Protein AF-X1MG44-F1 (afdb_monomer_lite)

Sequence (73 aa):
MPQGHGRAVTTCTELAEINFGTIEGLTFDEISKLHPEQAKQLTDRSLTLKFPCGESIRELNERVSKFLLRLEN

Radius of gyration: 16.19 Å; chains: 1; bounding box: 33×30×43 Å

Secondary structure (DSSP, 8-state):
-----SPPPPP-GGGSPP--GGGTT--HHHHHHH-HHHHHHHHTT-TT-B-TTS-BHHHHHHHHHHHHHHH--

pLDDT: mean 90.47, std 9.95, range [49.44, 97.69]

Foldseek 3Di:
DDPDPPDDDDDDPLPDDWFLAPCPPPDLVRCCVVPVVLSVCVVVVPQQDQHVRTGGVVRNVVSNVVVVVVVVD

Organism: NCBI:txid412755

InterPro domains:
  IPR013078 Histidine phosphatase superfamily, clade-1 [PF00300] (4-72)
  IPR029033 Histidine phosphatase superfamily [G3DSA:3.40.50.1240] (3-73)
  IPR029033 Histidine phosphatase superfamily [SSF53254] (7-72)

Structure (mmCIF, N/CA/C/O backbone):
data_AF-X1MG44-F1
#
_entry.id   AF-X1MG44-F1
#
loop_
_atom_site.group_PDB
_atom_site.id
_atom_site.type_symbol
_atom_site.label_atom_id
_atom_site.label_alt_id
_atom_site.label_comp_id
_atom_site.label_asym_id
_atom_site.label_entity_id
_atom_site.label_seq_id
_atom_site.pdbx_PDB_ins_code
_atom_site.Cartn_x
_atom_site.Cartn_y
_atom_site.Cartn_z
_atom_site.occupancy
_atom_site.B_iso_or_equiv
_atom_site.auth_seq_id
_atom_site.auth_comp_id
_atom_site.auth_asym_id
_atom_site.auth_atom_id
_atom_site.pdbx_PDB_model_num
ATOM 1 N N . MET A 1 1 ? -1.745 -17.093 -19.532 1.00 49.44 1 MET A N 1
ATOM 2 C CA . MET A 1 1 ? -0.657 -16.249 -20.074 1.00 49.44 1 MET A CA 1
ATOM 3 C C . MET A 1 1 ? -1.254 -14.902 -20.457 1.00 49.44 1 MET A C 1
ATOM 5 O O . MET A 1 1 ? -2.259 -14.933 -21.162 1.00 49.44 1 MET A O 1
ATOM 9 N N . PRO A 1 2 ? -0.746 -13.754 -19.979 1.00 51.00 2 PRO A N 1
ATOM 10 C CA . PRO A 1 2 ? -1.332 -12.458 -20.317 1.00 51.00 2 PRO A CA 1
ATOM 11 C C . PRO A 1 2 ? -1.158 -12.200 -21.817 1.00 51.00 2 PRO A C 1
ATOM 13 O O . PRO A 1 2 ? -0.038 -12.202 -22.321 1.00 51.00 2 PRO A O 1
ATOM 16 N N . GLN A 1 3 ? -2.263 -12.015 -22.537 1.00 65.75 3 GLN A N 1
ATOM 17 C CA . GLN A 1 3 ? -2.260 -11.654 -23.955 1.00 65.75 3 GLN A CA 1
ATOM 18 C C . GLN A 1 3 ? -2.211 -10.121 -24.046 1.00 65.75 3 GLN A C 1
ATOM 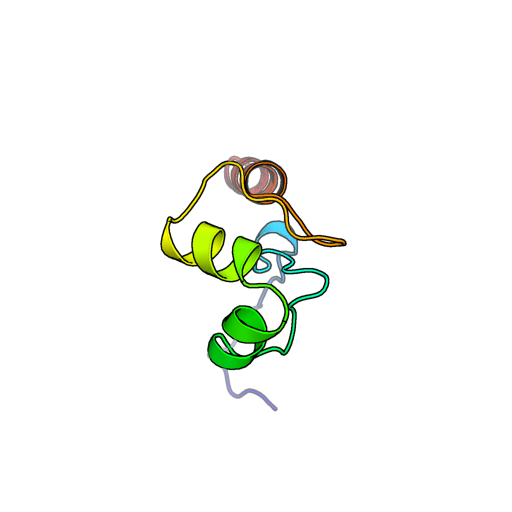20 O O . GLN A 1 3 ? -3.242 -9.461 -24.097 1.00 65.75 3 GLN A O 1
ATOM 25 N N . GLY A 1 4 ? -1.009 -9.550 -23.943 1.00 69.12 4 GLY A N 1
ATOM 26 C CA . GLY A 1 4 ? -0.765 -8.102 -23.999 1.00 69.12 4 GLY A CA 1
ATOM 27 C C . GLY A 1 4 ? -0.161 -7.658 -25.335 1.00 69.12 4 GLY A C 1
ATOM 28 O O . GLY A 1 4 ? 0.342 -8.487 -26.086 1.00 69.12 4 GLY A O 1
ATOM 29 N N . HIS A 1 5 ? -0.172 -6.347 -25.613 1.00 81.94 5 HIS A N 1
ATOM 30 C CA . HIS A 1 5 ? 0.291 -5.683 -26.852 1.00 81.94 5 HIS A CA 1
ATOM 31 C C . HIS A 1 5 ? 1.793 -5.855 -27.216 1.00 81.94 5 HIS A C 1
ATOM 33 O O . HIS A 1 5 ? 2.369 -4.991 -27.872 1.00 81.94 5 HIS A O 1
ATOM 39 N N . GLY A 1 6 ? 2.462 -6.925 -26.775 1.00 83.88 6 GLY A N 1
ATOM 40 C CA . GLY A 1 6 ? 3.847 -7.252 -27.133 1.00 83.88 6 GLY A CA 1
ATOM 41 C C . GLY A 1 6 ? 4.907 -6.290 -26.588 1.00 83.88 6 GLY A C 1
ATOM 42 O O . GLY A 1 6 ? 6.048 -6.330 -27.036 1.00 83.88 6 GLY A O 1
ATOM 43 N N . ARG A 1 7 ? 4.552 -5.412 -25.642 1.00 87.94 7 ARG A N 1
ATOM 44 C CA . ARG A 1 7 ? 5.493 -4.467 -25.029 1.00 87.94 7 ARG A CA 1
ATOM 45 C C . ARG A 1 7 ? 6.138 -5.066 -23.789 1.00 87.94 7 ARG A C 1
ATOM 47 O O . ARG A 1 7 ? 5.463 -5.702 -22.981 1.00 87.94 7 ARG A O 1
ATOM 54 N N . ALA A 1 8 ? 7.434 -4.810 -23.634 1.00 90.06 8 ALA A N 1
ATOM 55 C CA . ALA A 1 8 ? 8.141 -5.113 -22.401 1.00 90.06 8 ALA A CA 1
ATOM 56 C C . ALA A 1 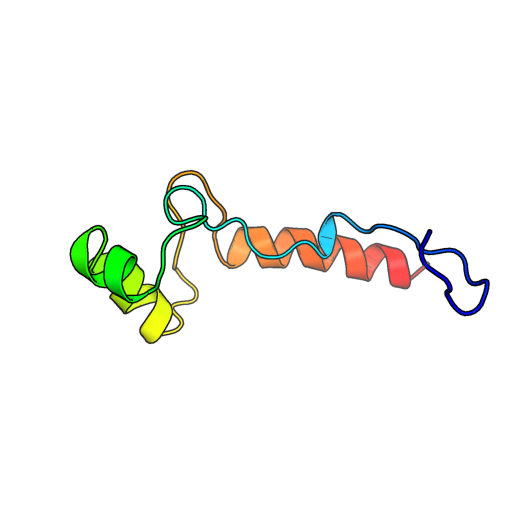8 ? 7.530 -4.307 -21.245 1.00 90.06 8 ALA A C 1
ATOM 58 O O . ALA A 1 8 ? 7.280 -3.108 -21.376 1.00 90.06 8 ALA A O 1
ATOM 59 N N . VAL A 1 9 ? 7.281 -4.983 -20.126 1.00 90.75 9 VAL A N 1
ATOM 60 C CA . VAL A 1 9 ? 6.824 -4.362 -18.883 1.00 90.75 9 VAL A CA 1
ATOM 61 C C . VAL A 1 9 ? 8.020 -4.270 -17.952 1.00 90.75 9 VAL A C 1
ATOM 63 O O . VAL A 1 9 ? 8.651 -5.281 -17.651 1.00 90.75 9 VAL A O 1
ATOM 66 N N . THR A 1 10 ? 8.314 -3.060 -17.492 1.00 92.06 10 THR A N 1
ATOM 67 C CA . THR A 1 10 ? 9.368 -2.820 -16.508 1.00 92.06 10 THR A CA 1
ATOM 68 C C . THR A 1 10 ? 8.729 -2.605 -15.147 1.00 92.06 10 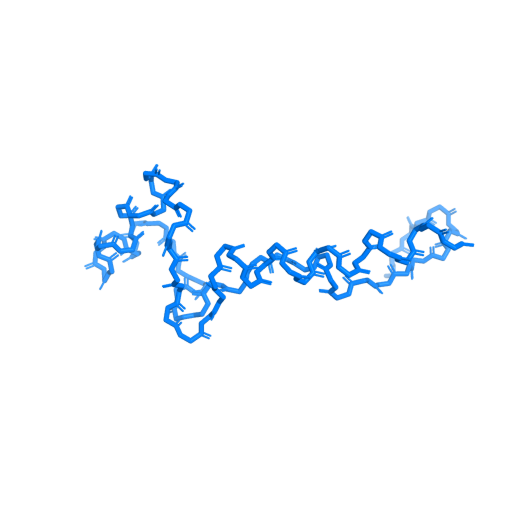THR A C 1
ATOM 70 O O . THR A 1 10 ? 7.990 -1.642 -14.956 1.00 92.06 10 THR A O 1
ATOM 73 N N . THR A 1 11 ? 9.017 -3.492 -14.199 1.00 93.94 11 THR A N 1
ATOM 74 C CA . THR A 1 11 ? 8.582 -3.329 -12.808 1.00 93.94 11 THR A CA 1
ATOM 75 C C . THR A 1 11 ? 9.402 -2.227 -12.137 1.00 93.94 11 THR A C 1
ATOM 77 O O . THR A 1 11 ? 10.630 -2.228 -12.219 1.00 93.94 11 THR A O 1
ATOM 80 N N . CYS A 1 12 ? 8.729 -1.300 -11.458 1.00 95.81 12 CYS A N 1
ATOM 81 C CA . CYS A 1 12 ? 9.353 -0.213 -10.703 1.00 95.81 12 CYS A CA 1
ATOM 82 C C . CYS A 1 12 ? 8.876 -0.302 -9.253 1.00 95.81 12 CYS A C 1
ATOM 84 O O . CYS A 1 12 ? 7.708 -0.041 -8.970 1.00 95.81 12 CYS A O 1
ATOM 86 N N . THR A 1 13 ? 9.756 -0.709 -8.340 1.00 94.81 13 THR A N 1
ATOM 87 C CA . THR A 1 13 ? 9.419 -0.871 -6.915 1.00 94.81 13 THR A CA 1
ATOM 88 C C . THR A 1 13 ? 9.131 0.469 -6.244 1.00 94.81 13 THR A C 1
ATOM 90 O O . THR A 1 13 ? 8.370 0.539 -5.285 1.00 94.81 13 THR A O 1
ATOM 93 N N . GLU A 1 14 ? 9.680 1.552 -6.784 1.00 96.25 14 GLU A N 1
ATOM 94 C CA . GLU A 1 14 ? 9.433 2.922 -6.356 1.00 96.25 14 GLU A CA 1
ATOM 95 C C . GLU A 1 14 ? 7.970 3.333 -6.550 1.00 96.25 14 GLU A C 1
ATOM 97 O O . GLU A 1 14 ? 7.479 4.172 -5.802 1.00 96.25 14 GLU A O 1
ATOM 102 N N . LEU A 1 15 ? 7.283 2.708 -7.514 1.00 96.31 15 LEU A N 1
ATOM 103 C CA . LEU A 1 15 ? 5.876 2.941 -7.846 1.00 96.31 15 LEU A CA 1
ATOM 104 C C . LEU A 1 15 ? 4.912 1.984 -7.133 1.00 96.31 15 LEU A C 1
ATOM 106 O O . LEU A 1 15 ? 3.720 1.993 -7.434 1.00 96.31 15 LEU A O 1
ATOM 110 N N . ALA A 1 16 ? 5.401 1.141 -6.219 1.00 96.56 16 ALA A N 1
ATOM 111 C CA . ALA A 1 16 ? 4.520 0.346 -5.374 1.00 96.56 16 ALA A CA 1
ATOM 112 C C . ALA A 1 16 ? 3.615 1.263 -4.532 1.00 96.56 16 ALA A C 1
ATOM 114 O O . ALA A 1 16 ? 4.039 2.355 -4.137 1.00 96.56 16 ALA A O 1
ATOM 115 N N . GLU A 1 17 ? 2.400 0.796 -4.234 1.00 96.44 17 GLU A N 1
ATOM 116 C CA . GLU A 1 17 ? 1.499 1.470 -3.292 1.00 96.44 17 GLU A CA 1
ATOM 117 C C . GLU A 1 17 ? 2.190 1.676 -1.931 1.00 96.44 17 GLU A C 1
ATOM 119 O O . GLU A 1 17 ? 3.202 1.032 -1.624 1.00 96.44 17 GLU A O 1
ATOM 124 N N . ILE A 1 18 ? 1.691 2.618 -1.133 1.00 95.62 18 ILE A N 1
ATOM 125 C CA . ILE A 1 18 ? 2.161 2.801 0.239 1.00 95.62 18 ILE A CA 1
ATOM 126 C C . ILE A 1 18 ? 2.024 1.502 1.035 1.00 95.62 18 I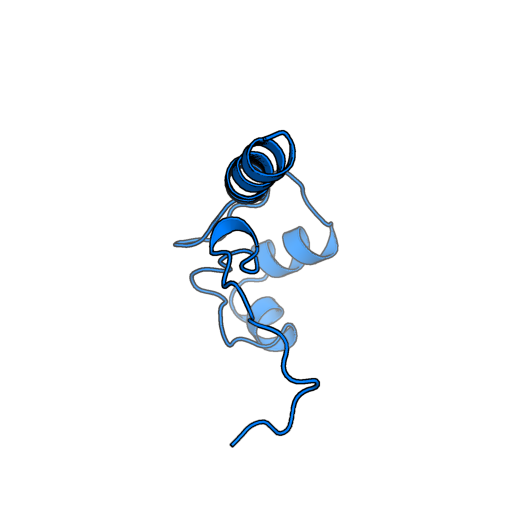LE A C 1
ATOM 128 O O . ILE A 1 18 ? 1.012 0.811 0.961 1.00 95.62 18 ILE A O 1
ATOM 132 N N . ASN A 1 19 ? 3.045 1.180 1.823 1.00 96.88 19 ASN A N 1
ATOM 133 C CA . ASN A 1 19 ? 2.979 0.064 2.754 1.00 96.88 19 ASN A CA 1
ATOM 134 C C . ASN A 1 19 ? 2.102 0.446 3.955 1.00 96.88 19 ASN A C 1
ATOM 136 O O . ASN A 1 19 ? 2.524 1.233 4.811 1.00 96.88 19 ASN A O 1
ATOM 140 N N . PHE A 1 20 ? 0.905 -0.137 4.043 1.00 95.19 20 PHE A N 1
ATOM 141 C CA . PHE A 1 20 ? -0.028 0.113 5.142 1.00 95.19 20 PHE A CA 1
ATOM 142 C C . PHE A 1 20 ? 0.347 -0.633 6.436 1.00 95.19 20 PHE A C 1
ATOM 144 O O . PHE A 1 20 ? -0.282 -0.439 7.476 1.00 95.19 20 PHE A O 1
ATOM 151 N N . GLY A 1 21 ? 1.387 -1.467 6.420 1.00 94.94 21 GLY A N 1
ATOM 152 C CA . GLY A 1 21 ? 1.899 -2.150 7.601 1.00 94.94 21 GLY A CA 1
ATOM 153 C C . GLY A 1 21 ? 0.854 -3.062 8.241 1.00 94.94 21 GLY A C 1
ATOM 154 O O . GLY A 1 21 ? 0.315 -3.959 7.599 1.00 94.94 21 GLY A O 1
ATOM 155 N N . THR A 1 22 ? 0.554 -2.852 9.523 1.00 94.81 22 THR A N 1
ATOM 156 C CA . THR A 1 22 ? -0.339 -3.750 10.279 1.00 94.81 22 THR A CA 1
ATOM 157 C C . THR A 1 22 ? -1.801 -3.725 9.837 1.00 94.81 22 THR A C 1
ATOM 159 O O . THR A 1 22 ? -2.552 -4.594 10.267 1.00 94.81 22 THR A O 1
ATOM 162 N N . ILE A 1 23 ? -2.224 -2.739 9.036 1.00 94.56 23 ILE A N 1
ATOM 163 C CA . ILE A 1 23 ? -3.613 -2.652 8.556 1.00 94.56 23 ILE A CA 1
ATOM 164 C C . ILE A 1 23 ? -3.802 -3.221 7.142 1.00 94.56 23 ILE A C 1
ATOM 166 O O . ILE A 1 23 ? -4.911 -3.176 6.613 1.00 94.56 23 ILE A O 1
ATOM 170 N N . GLU A 1 24 ? -2.743 -3.761 6.531 1.00 95.88 24 GLU A N 1
ATOM 171 C CA . GLU A 1 24 ? -2.826 -4.480 5.257 1.00 95.88 24 GLU A CA 1
ATOM 172 C C . GLU A 1 24 ? -3.838 -5.631 5.331 1.00 95.88 24 GLU A C 1
ATOM 174 O O . GLU A 1 24 ? -3.899 -6.380 6.308 1.00 95.88 24 GLU A O 1
ATOM 179 N N . GLY A 1 25 ? -4.635 -5.784 4.273 1.00 96.31 25 GLY A N 1
ATOM 180 C CA . GLY A 1 25 ? -5.654 -6.831 4.182 1.00 96.31 25 GLY A CA 1
ATOM 181 C C . GLY A 1 25 ? -6.913 -6.605 5.029 1.00 96.31 25 GLY A C 1
ATOM 182 O O . GLY A 1 25 ? -7.827 -7.422 4.940 1.00 96.31 25 GLY A O 1
ATOM 183 N N . LEU A 1 26 ? -6.998 -5.517 5.803 1.00 96.69 26 LEU A N 1
ATOM 184 C CA . LEU A 1 26 ? -8.209 -5.137 6.531 1.00 96.69 26 LEU A CA 1
ATOM 185 C C . LEU A 1 26 ? -9.116 -4.241 5.683 1.00 96.69 26 LEU A C 1
ATOM 187 O O . LEU A 1 26 ? -8.667 -3.373 4.933 1.00 96.69 26 LEU A O 1
ATOM 191 N N . THR A 1 27 ? -10.423 -4.402 5.857 1.00 97.06 27 THR A N 1
ATOM 192 C CA . THR A 1 27 ? -11.415 -3.453 5.348 1.00 97.06 27 THR A CA 1
ATOM 193 C C . THR A 1 27 ? -11.443 -2.184 6.196 1.00 97.06 27 THR A C 1
ATOM 195 O O . THR A 1 27 ? -11.069 -2.180 7.369 1.00 97.06 27 THR A O 1
ATOM 198 N N . PHE A 1 28 ? -11.963 -1.090 5.637 1.00 94.31 28 PHE A N 1
ATOM 199 C CA . PHE A 1 28 ? -12.105 0.161 6.386 1.00 94.31 28 PHE A CA 1
ATOM 200 C C . PHE A 1 28 ? -12.978 0.015 7.648 1.00 94.31 28 PHE A C 1
ATOM 202 O O . PHE A 1 28 ? -12.680 0.629 8.673 1.00 94.31 28 PHE A O 1
ATOM 209 N N . ASP A 1 29 ? -14.010 -0.834 7.615 1.00 97.19 29 ASP A N 1
ATOM 210 C CA . ASP A 1 29 ? -14.862 -1.114 8.779 1.00 97.19 29 ASP A CA 1
ATOM 211 C C . ASP A 1 29 ? -14.103 -1.854 9.890 1.00 97.19 29 ASP A C 1
ATOM 213 O O . ASP A 1 29 ? -14.299 -1.576 11.075 1.00 97.19 29 ASP A O 1
ATOM 217 N N . GLU A 1 30 ? -13.225 -2.791 9.527 1.00 97.69 30 GLU A N 1
ATOM 218 C CA . GLU A 1 30 ? -12.360 -3.497 10.477 1.00 97.69 30 GLU A CA 1
ATOM 219 C C . GLU A 1 30 ? -11.309 -2.556 11.060 1.00 97.69 30 GLU A C 1
ATOM 221 O O . GLU A 1 30 ? -11.134 -2.522 12.277 1.00 97.69 30 GLU A O 1
ATOM 226 N N . ILE A 1 31 ? -10.682 -1.720 10.227 1.00 96.00 31 ILE A N 1
ATOM 227 C CA . ILE A 1 31 ? -9.743 -0.682 10.673 1.00 96.00 31 ILE A CA 1
ATOM 228 C C . ILE A 1 31 ? -10.451 0.284 11.626 1.00 96.00 31 ILE A C 1
ATOM 230 O O . ILE A 1 31 ? -9.921 0.590 12.685 1.00 96.00 31 ILE A O 1
ATOM 234 N N . SER A 1 32 ? -11.677 0.709 11.324 1.00 95.50 32 SER A N 1
ATOM 235 C CA . SER A 1 32 ? -12.443 1.618 12.188 1.00 95.50 32 SER A CA 1
ATOM 236 C C . SER A 1 32 ? -12.745 1.027 13.569 1.00 95.50 32 SER A C 1
ATOM 238 O O . SER A 1 32 ? -12.868 1.773 14.539 1.00 95.50 32 SER A O 1
ATOM 240 N N . LYS A 1 33 ? -12.844 -0.304 13.681 1.00 96.56 33 LYS A N 1
ATOM 241 C CA . LYS A 1 33 ? -13.087 -1.010 14.949 1.00 96.56 33 LYS A CA 1
ATOM 242 C C . LYS A 1 33 ? -11.796 -1.330 15.706 1.00 96.56 33 LYS A C 1
ATOM 244 O O . LYS A 1 33 ? -11.765 -1.192 16.925 1.00 96.56 33 LYS A O 1
ATOM 249 N N . LEU A 1 34 ? -10.756 -1.778 15.002 1.00 94.69 34 LEU A N 1
ATOM 250 C CA . LEU A 1 34 ? -9.494 -2.258 15.585 1.00 94.69 34 LEU A CA 1
ATOM 251 C C . LEU A 1 34 ? -8.468 -1.132 15.792 1.00 94.69 34 LEU A C 1
ATOM 253 O O . LEU A 1 34 ? -7.665 -1.177 16.720 1.00 94.69 34 LEU A O 1
ATOM 257 N N . HIS A 1 35 ? -8.511 -0.118 14.929 1.00 92.38 35 HIS A N 1
ATOM 258 C CA . HIS A 1 35 ? -7.529 0.957 14.781 1.00 92.38 35 HIS A CA 1
ATOM 259 C C . HIS A 1 35 ? -8.229 2.312 14.514 1.00 92.38 35 HIS A C 1
ATOM 261 O O . HIS A 1 35 ? -8.005 2.945 13.476 1.00 92.38 35 HIS A O 1
ATOM 267 N N . PRO A 1 36 ? -9.109 2.785 15.422 1.00 91.81 36 PRO A N 1
ATOM 268 C CA . PRO A 1 36 ? -9.963 3.953 15.175 1.00 91.81 36 PRO A CA 1
ATOM 269 C C . PRO A 1 36 ? -9.178 5.251 14.937 1.00 91.81 36 PRO A C 1
ATOM 271 O O . PRO A 1 36 ? -9.615 6.115 14.177 1.00 91.81 36 PRO A O 1
ATOM 274 N N . GLU A 1 37 ? -8.002 5.395 15.552 1.00 89.81 37 GLU A N 1
ATOM 275 C CA . GLU A 1 37 ? -7.130 6.548 15.321 1.00 89.81 37 GLU A CA 1
ATOM 276 C C . GLU A 1 37 ? -6.581 6.553 13.888 1.00 89.81 37 GLU A C 1
ATOM 278 O O . GLU A 1 37 ? -6.623 7.580 13.210 1.00 89.81 37 GLU A O 1
ATOM 283 N N . GLN A 1 38 ? -6.133 5.399 13.393 1.00 89.12 38 GLN A N 1
ATOM 284 C CA . GLN A 1 38 ? -5.650 5.240 12.024 1.00 89.12 38 GLN A CA 1
ATOM 285 C C . GLN A 1 38 ? -6.780 5.452 11.010 1.00 89.12 38 GLN A C 1
ATOM 287 O O . GLN A 1 38 ? -6.572 6.142 10.015 1.00 89.12 38 GLN A O 1
ATOM 292 N N . ALA A 1 39 ? -7.989 4.943 11.276 1.00 92.81 39 ALA A N 1
ATOM 293 C CA . ALA A 1 39 ? -9.164 5.199 10.435 1.00 92.81 39 ALA A CA 1
ATOM 294 C C . ALA A 1 39 ? -9.469 6.702 10.321 1.00 92.81 39 ALA A C 1
ATOM 296 O O . ALA A 1 39 ? -9.742 7.212 9.228 1.00 92.81 39 ALA A O 1
ATOM 297 N N . LYS A 1 40 ? -9.362 7.434 11.437 1.00 92.06 40 LYS A N 1
ATOM 298 C CA . LYS A 1 40 ? -9.523 8.889 11.450 1.00 92.06 40 LYS A CA 1
ATOM 299 C C . LYS A 1 40 ? -8.431 9.581 10.636 1.00 92.06 40 LYS A C 1
ATOM 301 O O . LYS A 1 40 ? -8.748 10.391 9.777 1.00 92.06 40 LYS A O 1
ATOM 306 N N . GLN A 1 41 ? -7.164 9.234 10.849 1.00 88.62 41 GLN A N 1
ATOM 307 C CA . GLN A 1 41 ? -6.044 9.840 10.121 1.00 88.62 41 GLN A CA 1
ATOM 308 C C . GLN A 1 41 ? -6.106 9.570 8.606 1.00 88.62 41 GLN A C 1
ATOM 310 O O . GLN A 1 41 ? -5.783 10.460 7.817 1.00 88.62 41 GLN A O 1
ATOM 315 N N . LEU A 1 42 ? -6.563 8.377 8.203 1.00 89.06 42 LEU A N 1
ATOM 316 C CA . LEU A 1 42 ? -6.855 8.027 6.809 1.00 89.06 42 LEU A CA 1
ATOM 317 C C . LEU A 1 42 ? -7.968 8.908 6.226 1.00 89.06 42 LEU A C 1
ATOM 319 O O . LEU A 1 42 ? -7.822 9.445 5.129 1.00 89.06 42 LEU A O 1
ATOM 323 N N . THR A 1 43 ? -9.058 9.091 6.975 1.00 90.62 43 THR A N 1
ATOM 324 C CA . THR A 1 43 ? -10.200 9.932 6.571 1.00 90.62 43 THR A CA 1
ATOM 325 C C . THR A 1 43 ? -9.799 11.400 6.440 1.00 90.62 43 THR A C 1
ATOM 327 O O . THR A 1 43 ? -10.126 12.050 5.447 1.00 90.62 43 THR A O 1
ATOM 330 N N . ASP A 1 44 ? -9.020 11.897 7.399 1.00 91.62 44 ASP A N 1
ATOM 331 C CA . ASP A 1 44 ? -8.529 13.276 7.453 1.00 91.62 44 ASP A CA 1
ATOM 332 C C . ASP A 1 44 ? -7.397 13.539 6.438 1.00 91.62 44 ASP A C 1
ATOM 334 O O . ASP A 1 44 ? -6.934 14.673 6.310 1.00 91.62 44 ASP A O 1
ATOM 338 N N . ARG A 1 45 ? -6.941 12.506 5.706 1.00 82.69 45 ARG A N 1
ATOM 339 C CA . ARG A 1 45 ? -5.808 12.554 4.761 1.00 82.69 45 ARG A CA 1
ATOM 340 C C . ARG A 1 45 ? -4.562 13.183 5.383 1.00 82.69 45 ARG A C 1
ATOM 342 O O . ARG A 1 45 ? -3.873 13.994 4.759 1.00 82.69 45 ARG A O 1
ATOM 349 N N . SER A 1 46 ? -4.289 12.827 6.635 1.00 85.88 46 SER A N 1
ATOM 350 C CA . SER A 1 46 ? -3.199 13.436 7.385 1.00 85.88 46 SER A CA 1
ATOM 351 C C . SER A 1 46 ? -1.847 13.145 6.731 1.00 85.88 46 SER A C 1
ATOM 353 O O . SER A 1 46 ? -1.432 11.995 6.611 1.00 85.88 46 SER A O 1
ATOM 355 N N . LEU A 1 47 ? -1.112 14.199 6.371 1.00 79.62 47 LEU A N 1
ATOM 356 C CA . LEU A 1 47 ? 0.246 14.088 5.821 1.00 79.62 47 LEU A CA 1
ATOM 357 C C . LEU A 1 47 ? 1.287 13.668 6.872 1.00 79.62 47 LEU A C 1
ATOM 359 O O . LEU A 1 47 ? 2.424 13.354 6.522 1.00 79.62 47 LEU A O 1
ATOM 363 N N . THR A 1 48 ? 0.918 13.672 8.155 1.00 85.00 48 THR A N 1
ATOM 364 C CA . THR A 1 48 ? 1.772 13.215 9.261 1.00 85.00 48 THR A CA 1
ATOM 365 C C . THR A 1 48 ? 1.505 11.764 9.657 1.00 85.00 48 THR A C 1
ATOM 367 O O . THR A 1 48 ? 2.166 11.257 10.562 1.00 85.00 48 THR A O 1
ATOM 370 N N . LEU A 1 49 ? 0.565 11.089 8.984 1.00 86.88 49 LEU A N 1
ATOM 371 C CA . LEU A 1 49 ? 0.256 9.681 9.210 1.00 86.88 49 LEU A CA 1
ATOM 372 C C . LEU A 1 49 ? 1.492 8.810 8.943 1.00 86.88 49 LEU A C 1
ATOM 374 O O . LEU A 1 49 ? 2.135 8.900 7.890 1.00 86.88 49 LEU A O 1
ATOM 378 N N . LYS A 1 50 ? 1.792 7.944 9.912 1.00 92.19 50 LYS A N 1
ATOM 379 C CA . LYS A 1 50 ? 2.739 6.838 9.784 1.00 92.19 50 LYS A CA 1
ATOM 380 C C . LYS A 1 50 ? 2.040 5.543 10.162 1.00 92.19 50 LYS A C 1
ATOM 382 O O . LYS A 1 50 ? 1.558 5.410 11.287 1.00 92.19 50 LYS A O 1
ATOM 387 N N . PHE A 1 51 ? 2.009 4.592 9.234 1.00 92.75 51 PHE A N 1
ATOM 388 C CA . PHE A 1 51 ? 1.433 3.282 9.502 1.00 92.75 51 PHE A CA 1
ATOM 389 C C . PHE A 1 51 ? 2.372 2.458 10.397 1.00 92.75 51 PHE A C 1
ATOM 391 O O . PHE A 1 51 ? 3.576 2.385 10.123 1.00 92.75 51 PHE A O 1
ATOM 398 N N . PRO A 1 52 ? 1.869 1.826 11.473 1.00 92.44 52 PRO A N 1
ATOM 399 C CA . PRO A 1 52 ? 2.667 0.899 12.269 1.00 92.44 52 PRO A CA 1
ATOM 400 C C . PRO A 1 52 ? 3.218 -0.233 11.397 1.00 92.44 52 PRO A C 1
ATOM 402 O O . PRO A 1 52 ? 2.476 -0.828 10.621 1.00 92.44 52 PRO A O 1
ATOM 405 N N . CYS A 1 53 ? 4.520 -0.521 11.510 1.00 94.38 53 CYS A N 1
ATOM 406 C CA . CYS A 1 53 ? 5.233 -1.491 10.660 1.00 94.38 53 CYS A CA 1
ATOM 407 C C . CYS A 1 53 ? 5.137 -1.226 9.140 1.00 94.38 53 CYS A C 1
ATOM 409 O O . CYS A 1 53 ? 5.479 -2.105 8.352 1.00 94.38 53 CYS A O 1
ATOM 411 N N . GLY A 1 54 ? 4.696 -0.033 8.739 1.00 95.00 54 GLY A N 1
ATOM 412 C CA . GLY A 1 54 ? 4.566 0.397 7.353 1.00 95.00 54 GLY A CA 1
ATOM 413 C C . GLY A 1 54 ? 5.312 1.702 7.092 1.00 95.00 54 GLY A C 1
ATOM 414 O O . GLY A 1 54 ? 6.274 2.049 7.784 1.00 95.00 54 GLY A O 1
ATOM 415 N N . GLU A 1 55 ? 4.859 2.425 6.077 1.00 95.56 55 GLU A N 1
ATOM 416 C CA . GLU A 1 55 ? 5.433 3.700 5.656 1.00 95.56 55 GLU A CA 1
ATOM 417 C C . GLU A 1 55 ? 4.671 4.898 6.247 1.00 95.56 55 GLU A C 1
ATOM 419 O O . GLU A 1 55 ? 3.500 4.839 6.625 1.00 95.56 55 GLU A O 1
ATOM 424 N N . SER A 1 56 ? 5.355 6.031 6.323 1.00 94.94 56 SER A N 1
ATOM 425 C CA . SER A 1 56 ? 4.733 7.351 6.384 1.00 94.94 56 SER A CA 1
ATOM 426 C C . SER A 1 56 ? 4.571 7.942 4.986 1.00 94.94 56 SER A C 1
ATOM 428 O O . SER A 1 56 ? 5.261 7.553 4.043 1.00 94.94 56 SER A O 1
ATOM 430 N N . ILE A 1 57 ? 3.723 8.966 4.861 1.00 94.00 57 ILE A N 1
ATOM 431 C CA . ILE A 1 57 ? 3.573 9.720 3.603 1.00 94.00 57 ILE A CA 1
ATOM 432 C C . ILE A 1 57 ? 4.909 10.329 3.140 1.00 94.00 57 ILE A C 1
ATOM 434 O O . ILE A 1 57 ? 5.178 10.410 1.942 1.00 94.00 57 ILE A O 1
ATOM 438 N N . ARG A 1 58 ? 5.780 10.718 4.082 1.00 94.69 58 ARG A N 1
ATOM 439 C CA . ARG A 1 58 ? 7.135 11.199 3.779 1.00 94.69 58 ARG A CA 1
ATOM 440 C C . ARG A 1 58 ? 7.998 10.105 3.152 1.00 94.69 58 ARG A C 1
ATOM 442 O O . ARG A 1 58 ? 8.605 10.352 2.119 1.00 94.69 58 ARG A O 1
ATOM 449 N N . GLU A 1 59 ? 8.032 8.919 3.755 1.00 96.00 59 GLU A N 1
ATOM 450 C CA . GLU A 1 59 ? 8.825 7.784 3.257 1.00 96.00 59 GLU A CA 1
ATOM 451 C C . GLU A 1 59 ? 8.342 7.342 1.863 1.00 96.00 59 GLU A C 1
ATOM 453 O O . GLU A 1 59 ? 9.162 7.120 0.970 1.00 96.00 59 GLU A O 1
ATOM 458 N N . LEU A 1 60 ? 7.020 7.335 1.633 1.00 96.12 60 LEU A N 1
ATOM 459 C CA . LEU A 1 60 ? 6.435 7.138 0.302 1.00 96.12 60 LEU A CA 1
ATOM 460 C C . LEU A 1 60 ? 6.932 8.199 -0.689 1.00 96.12 60 LEU A C 1
ATOM 462 O O . LEU A 1 60 ? 7.382 7.865 -1.784 1.00 96.12 60 LEU A O 1
ATOM 466 N N . ASN A 1 61 ? 6.866 9.480 -0.319 1.00 95.44 61 ASN A N 1
ATOM 467 C CA . ASN A 1 61 ? 7.284 10.573 -1.194 1.00 95.44 61 ASN A CA 1
ATOM 468 C C . ASN A 1 61 ? 8.778 10.495 -1.545 1.00 95.44 61 ASN A C 1
ATOM 470 O O . ASN A 1 61 ? 9.143 10.667 -2.708 1.00 95.44 61 ASN A O 1
ATOM 474 N N . GLU A 1 62 ? 9.636 10.182 -0.576 1.00 95.75 62 GLU A N 1
ATOM 475 C CA . GLU A 1 62 ? 11.072 9.984 -0.792 1.00 95.75 62 GLU A CA 1
ATOM 476 C C . GLU A 1 62 ? 11.342 8.807 -1.738 1.00 95.75 62 GLU A C 1
ATOM 478 O O . GLU A 1 62 ? 12.189 8.906 -2.629 1.00 95.75 62 GLU A O 1
ATOM 483 N N . ARG A 1 63 ? 10.601 7.701 -1.589 1.00 96.69 63 ARG A N 1
ATOM 484 C CA . ARG A 1 63 ? 10.698 6.536 -2.476 1.00 96.69 63 ARG A CA 1
ATOM 485 C C . ARG A 1 63 ? 10.258 6.869 -3.900 1.00 96.69 63 ARG A C 1
ATOM 487 O O . ARG A 1 63 ? 11.006 6.584 -4.832 1.00 96.69 63 ARG A O 1
ATOM 494 N N . VAL A 1 64 ? 9.105 7.512 -4.072 1.00 96.56 64 VAL A N 1
ATOM 495 C CA . VAL A 1 64 ? 8.590 7.912 -5.393 1.00 96.56 64 VAL A CA 1
ATOM 496 C C . VAL A 1 64 ? 9.503 8.950 -6.052 1.00 96.56 64 VAL A C 1
ATOM 498 O O . VAL A 1 64 ? 9.732 8.893 -7.255 1.00 96.56 64 VAL A O 1
ATOM 501 N N . SER A 1 65 ? 10.110 9.854 -5.283 1.00 96.12 65 SER A N 1
ATOM 502 C CA . SER A 1 65 ? 11.035 10.860 -5.827 1.00 96.12 65 SER A CA 1
ATOM 503 C C . SER A 1 65 ? 12.278 10.240 -6.474 1.00 96.12 65 SER A C 1
ATOM 505 O O . SER A 1 65 ? 12.793 10.778 -7.452 1.00 96.12 65 SER A O 1
ATOM 507 N N . LYS A 1 66 ? 12.730 9.064 -6.014 1.00 95.12 66 LYS A 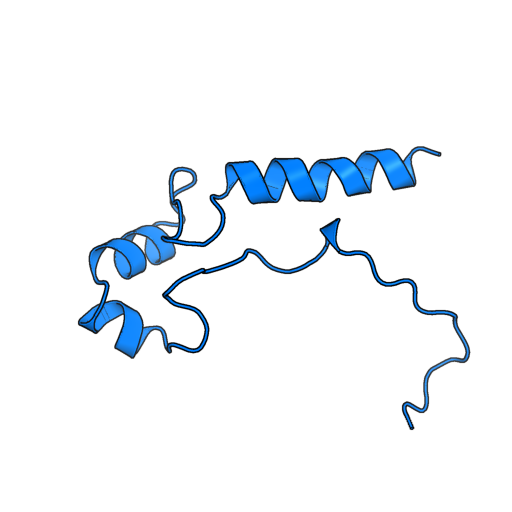N 1
ATOM 508 C CA . LYS A 1 66 ? 13.818 8.320 -6.678 1.00 95.12 66 LYS A CA 1
ATOM 509 C C . LYS A 1 66 ? 13.437 7.874 -8.089 1.00 95.12 66 LYS A C 1
ATOM 511 O O . LYS A 1 66 ? 14.304 7.807 -8.955 1.00 95.12 66 LYS A O 1
ATOM 516 N N . PHE A 1 67 ? 12.153 7.614 -8.337 1.00 95.81 67 PHE A N 1
ATOM 517 C CA . PHE A 1 67 ? 11.668 7.292 -9.674 1.00 95.81 67 PHE A CA 1
ATOM 518 C C . PHE A 1 67 ? 11.765 8.490 -10.622 1.00 95.81 67 PHE A C 1
ATOM 520 O O . PHE A 1 67 ? 12.108 8.308 -11.785 1.00 95.81 67 PHE A O 1
ATOM 527 N N . LEU A 1 68 ? 11.529 9.714 -10.136 1.00 94.19 68 LEU A N 1
ATOM 528 C CA . LEU A 1 68 ? 11.660 10.922 -10.961 1.00 94.19 68 LEU A CA 1
ATOM 529 C C . LEU A 1 68 ? 13.093 11.089 -11.480 1.00 94.19 68 LEU A C 1
ATOM 531 O O . LEU A 1 68 ? 13.286 11.287 -12.675 1.00 94.19 68 LEU A O 1
ATOM 535 N N . LEU A 1 69 ? 14.097 10.872 -10.625 1.00 91.81 69 LEU A N 1
ATOM 536 C CA . LEU A 1 69 ? 15.515 10.916 -11.018 1.00 91.81 69 LEU A CA 1
ATOM 537 C C . LEU A 1 69 ? 15.879 9.884 -12.097 1.00 91.81 69 LEU A C 1
ATOM 539 O O . LEU A 1 69 ? 16.833 10.064 -12.850 1.00 91.81 69 LEU A O 1
ATOM 543 N N . ARG A 1 70 ? 15.128 8.783 -12.179 1.00 90.81 70 ARG A N 1
ATOM 544 C CA . ARG A 1 70 ? 15.311 7.754 -13.205 1.00 90.81 70 ARG A CA 1
ATOM 545 C C . ARG A 1 70 ? 14.716 8.159 -14.560 1.00 90.81 70 ARG A C 1
ATOM 547 O O . ARG A 1 70 ? 15.113 7.578 -15.562 1.00 90.81 70 ARG A O 1
ATOM 554 N N . LEU A 1 71 ? 13.783 9.113 -14.590 1.00 90.50 71 LEU A N 1
ATOM 555 C CA . LEU A 1 71 ? 13.178 9.643 -15.819 1.00 90.50 71 LEU A CA 1
ATOM 556 C C . LEU A 1 71 ? 13.967 10.808 -16.430 1.00 90.50 71 LEU A C 1
ATOM 558 O O . LEU A 1 71 ? 13.792 11.099 -17.608 1.00 90.50 71 LEU A O 1
ATOM 562 N N . GLU A 1 72 ? 14.787 11.493 -15.632 1.00 83.88 72 GLU A N 1
ATOM 563 C CA . GLU A 1 72 ? 15.596 12.644 -16.064 1.00 83.88 72 GLU A CA 1
ATOM 564 C C . GLU A 1 72 ? 16.921 12.245 -16.751 1.00 83.88 72 GLU A C 1
ATOM 566 O O . GLU A 1 72 ? 17.700 13.119 -17.131 1.00 83.88 72 GLU A O 1
ATOM 571 N N . ASN A 1 73 ? 17.156 10.941 -16.946 1.00 53.66 73 ASN A N 1
ATOM 572 C CA . ASN A 1 73 ? 18.259 10.363 -17.727 1.00 53.66 73 ASN A CA 1
ATOM 573 C C . ASN A 1 73 ? 17.738 9.689 -19.000 1.00 53.66 73 ASN A C 1
ATOM 575 O O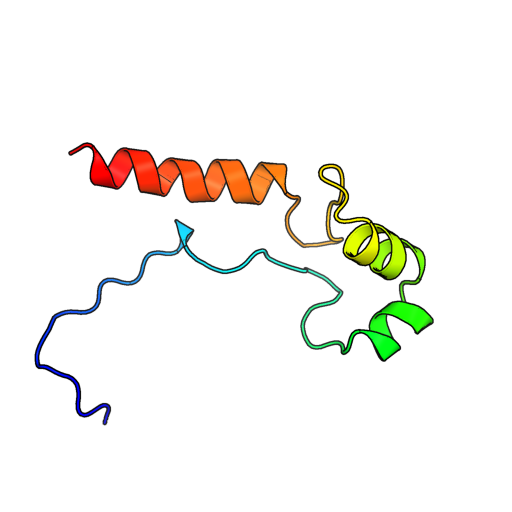 . ASN A 1 73 ? 18.516 9.621 -19.978 1.00 53.66 73 ASN A O 1
#